Protein AF-A0A3C0CVI7-F1 (afdb_monomer_lite)

Secondary structure (DSSP, 8-state):
---TT---SB-TTT--B-S-EETTEE----SHHHHHHHHHHHHHHHHHHHHHTS----------------

pLDDT: mean 76.87, std 18.39, range [40.44, 96.38]

Foldseek 3Di:
DDPPPPAAQADPPVRAGFDDADPVGTRNDRCPVVVVVVVVVVVVVVVVVVCVVPPDDDPDDDDDPPPPDD

Structure (mmCIF, N/CA/C/O backbone):
data_AF-A0A3C0CVI7-F1
#
_entry.id   AF-A0A3C0CVI7-F1
#
loop_
_atom_site.group_PDB
_atom_site.id
_atom_site.type_symbol
_atom_site.label_atom_id
_atom_site.label_alt_id
_atom_site.label_comp_id
_atom_site.label_asym_id
_atom_site.label_entity_id
_atom_site.label_seq_id
_atom_site.pdbx_PDB_ins_code
_atom_site.Cartn_x
_atom_site.Cartn_y
_atom_site.Cartn_z
_atom_site.occupancy
_atom_site.B_iso_or_equiv
_atom_site.auth_seq_id
_atom_site.auth_comp_id
_atom_site.auth_asym_id
_atom_site.auth_atom_id
_atom_site.pdbx_PDB_model_num
ATOM 1 N N . GLY A 1 1 ? 19.533 -6.508 -3.020 1.00 65.00 1 GLY A N 1
ATOM 2 C CA . GLY A 1 1 ? 18.748 -6.964 -4.182 1.00 65.00 1 GLY A CA 1
ATOM 3 C C . GLY A 1 1 ? 19.244 -6.265 -5.429 1.00 65.00 1 GLY A C 1
ATOM 4 O O . GLY A 1 1 ? 19.512 -5.076 -5.359 1.00 65.00 1 GLY A O 1
ATOM 5 N N . LYS A 1 2 ? 19.416 -6.987 -6.542 1.00 76.62 2 LYS A N 1
ATOM 6 C CA . LYS A 1 2 ? 19.673 -6.392 -7.864 1.00 76.62 2 LYS A CA 1
ATOM 7 C C . LYS A 1 2 ? 18.386 -6.496 -8.677 1.00 76.62 2 LYS A C 1
ATOM 9 O O . LYS A 1 2 ? 17.805 -7.579 -8.731 1.00 76.62 2 LYS A O 1
ATOM 14 N N . ASN A 1 3 ? 17.945 -5.398 -9.287 1.00 77.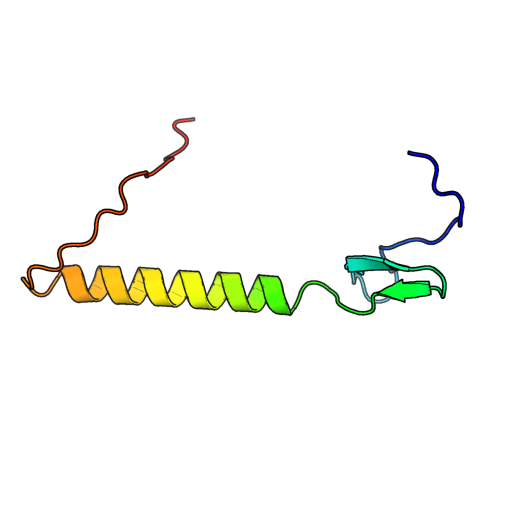94 3 ASN A N 1
ATOM 15 C CA . ASN A 1 3 ? 16.795 -5.401 -10.186 1.00 77.94 3 ASN A CA 1
ATOM 16 C C . ASN A 1 3 ? 17.161 -6.146 -11.478 1.00 77.94 3 ASN A C 1
ATOM 18 O O . ASN A 1 3 ? 17.563 -5.538 -12.461 1.00 77.94 3 ASN A O 1
ATOM 22 N N . ARG A 1 4 ? 17.066 -7.481 -11.458 1.00 82.31 4 ARG A N 1
ATOM 23 C CA . ARG A 1 4 ? 17.484 -8.355 -12.568 1.00 82.31 4 ARG A CA 1
ATOM 24 C C . ARG A 1 4 ? 16.725 -8.081 -13.871 1.00 82.31 4 ARG A C 1
ATOM 26 O O . ARG A 1 4 ? 17.203 -8.470 -14.927 1.00 82.31 4 ARG A O 1
ATOM 33 N N . ARG A 1 5 ? 15.547 -7.462 -13.782 1.00 82.62 5 ARG A N 1
ATOM 34 C CA . ARG A 1 5 ? 14.687 -7.155 -14.929 1.00 82.62 5 ARG A CA 1
ATOM 35 C C . ARG A 1 5 ? 14.746 -5.693 -15.354 1.00 82.62 5 ARG A C 1
ATOM 37 O O . ARG A 1 5 ? 14.136 -5.364 -16.356 1.00 82.62 5 ARG A O 1
ATOM 44 N N . GLU A 1 6 ? 15.425 -4.837 -14.589 1.00 84.88 6 GLU A N 1
ATOM 45 C CA . GLU A 1 6 ? 15.506 -3.392 -14.851 1.00 84.88 6 GLU A CA 1
ATOM 46 C C . GLU A 1 6 ? 14.126 -2.707 -14.967 1.00 84.88 6 GLU A C 1
ATOM 48 O O . GLU A 1 6 ? 13.988 -1.643 -15.560 1.00 84.88 6 GLU A O 1
ATOM 53 N N . ILE A 1 7 ? 13.091 -3.300 -14.356 1.00 86.06 7 ILE A N 1
ATOM 54 C CA . ILE A 1 7 ? 11.722 -2.771 -14.348 1.00 86.06 7 ILE A CA 1
ATOM 55 C C . ILE A 1 7 ? 11.524 -1.916 -13.101 1.00 86.06 7 ILE A C 1
ATOM 57 O O . ILE A 1 7 ? 11.785 -2.371 -11.983 1.00 86.06 7 ILE A O 1
ATOM 61 N N . TYR A 1 8 ? 11.042 -0.691 -13.290 1.00 87.69 8 TYR A N 1
ATOM 62 C CA . TYR A 1 8 ? 10.655 0.191 -12.197 1.00 87.69 8 TYR A CA 1
ATOM 63 C C . TYR A 1 8 ? 9.221 -0.093 -11.762 1.00 87.69 8 TYR A C 1
ATOM 65 O O . TYR A 1 8 ? 8.319 -0.244 -12.579 1.00 87.69 8 TYR A O 1
ATOM 73 N N . VAL A 1 9 ? 9.030 -0.157 -10.448 1.00 89.50 9 VAL A N 1
ATOM 74 C CA . VAL A 1 9 ? 7.713 -0.291 -9.813 1.00 89.50 9 VAL A CA 1
ATOM 75 C C . VAL A 1 9 ? 7.030 1.079 -9.687 1.00 89.50 9 VAL A C 1
ATOM 77 O O . VAL A 1 9 ? 5.811 1.182 -9.669 1.00 89.50 9 VAL A O 1
ATOM 80 N N . TYR A 1 10 ? 7.822 2.148 -9.639 1.00 90.44 10 TYR A N 1
ATOM 81 C CA . TYR A 1 10 ? 7.340 3.522 -9.626 1.00 90.44 10 TYR A CA 1
ATOM 82 C C . TYR A 1 10 ? 7.187 4.059 -11.051 1.00 90.44 10 TYR A C 1
ATOM 84 O O . TYR A 1 10 ? 8.126 3.970 -11.847 1.00 90.44 10 TYR A O 1
ATOM 92 N N . ASP A 1 11 ? 6.037 4.660 -11.347 1.00 89.44 11 ASP A N 1
ATOM 93 C CA . ASP A 1 11 ? 5.787 5.371 -12.597 1.00 89.44 11 ASP A CA 1
ATOM 94 C C . ASP A 1 11 ? 5.926 6.893 -12.386 1.00 89.44 11 ASP A C 1
ATOM 96 O O . ASP A 1 11 ? 5.098 7.512 -11.709 1.00 89.44 11 ASP A O 1
ATOM 100 N N . PRO A 1 12 ? 6.938 7.546 -12.986 1.00 89.56 12 PRO A N 1
ATOM 101 C CA . PRO A 1 12 ? 7.155 8.977 -12.816 1.00 89.56 12 PRO A CA 1
ATOM 102 C C . PRO A 1 12 ? 6.105 9.856 -13.510 1.00 89.56 12 PRO A C 1
ATOM 104 O O . PRO A 1 12 ? 6.045 11.046 -13.186 1.00 89.56 12 PRO A O 1
ATOM 107 N N . VAL A 1 13 ? 5.314 9.322 -14.448 1.00 92.56 13 VAL A N 1
ATOM 108 C CA . VAL A 1 13 ? 4.282 10.069 -15.183 1.00 92.56 13 VAL A CA 1
ATOM 109 C C . VAL A 1 13 ? 2.992 10.107 -14.378 1.00 92.56 13 VAL A C 1
ATOM 111 O O . VAL A 1 13 ? 2.535 11.190 -14.017 1.00 92.56 13 VAL A O 1
ATOM 114 N N . SER A 1 14 ? 2.435 8.939 -14.045 1.00 90.12 14 SER A N 1
ATOM 115 C CA . SER A 1 14 ? 1.211 8.859 -13.235 1.00 90.12 14 SER A CA 1
ATOM 116 C C . SER A 1 14 ? 1.445 9.156 -11.753 1.00 90.12 14 SER A C 1
ATOM 118 O O . SER A 1 14 ? 0.487 9.413 -11.031 1.00 90.12 14 SER A O 1
ATOM 120 N N . LYS A 1 15 ? 2.707 9.125 -11.296 1.00 89.44 15 LYS A N 1
ATOM 121 C CA . LYS A 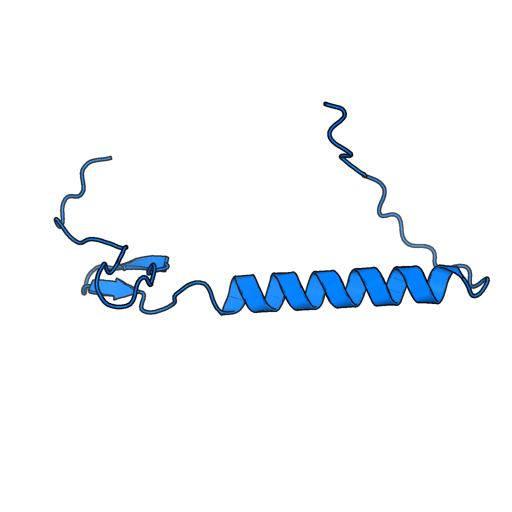1 15 ? 3.102 9.155 -9.876 1.00 89.44 15 LYS A CA 1
ATOM 122 C C . LYS A 1 15 ? 2.613 7.941 -9.077 1.00 89.44 15 LYS A C 1
ATOM 124 O O . LYS A 1 15 ? 2.729 7.947 -7.853 1.00 89.44 15 LYS A O 1
ATOM 129 N N . GLY A 1 16 ? 2.110 6.908 -9.754 1.00 86.88 16 GLY A N 1
ATOM 130 C CA . GLY A 1 16 ? 1.679 5.656 -9.147 1.00 86.88 16 GLY A CA 1
ATOM 131 C C . GLY A 1 16 ? 2.849 4.748 -8.770 1.00 86.88 16 GLY A C 1
ATOM 132 O O . GLY A 1 16 ? 3.940 4.820 -9.344 1.00 86.88 16 GLY A O 1
ATOM 133 N N . CYS A 1 17 ? 2.607 3.864 -7.806 1.00 90.00 17 CYS A N 1
ATOM 134 C CA . CYS A 1 17 ? 3.515 2.783 -7.444 1.00 90.00 17 CYS A CA 1
ATOM 135 C C . CYS A 1 17 ? 2.777 1.463 -7.611 1.00 90.00 17 CYS A C 1
ATOM 137 O O . CYS A 1 17 ? 1.734 1.263 -6.999 1.00 90.00 17 CYS A O 1
ATOM 139 N N . TYR A 1 18 ? 3.314 0.582 -8.440 1.00 90.50 18 TYR A N 1
ATOM 140 C CA . TYR A 1 18 ? 2.820 -0.775 -8.604 1.00 90.50 18 TYR A CA 1
ATOM 141 C C . TYR A 1 18 ? 3.145 -1.624 -7.367 1.00 90.50 18 TYR A C 1
ATOM 143 O O . TYR A 1 18 ? 4.033 -1.298 -6.583 1.00 90.50 18 TYR A O 1
ATOM 151 N N . ASP A 1 19 ? 2.420 -2.714 -7.169 1.00 88.50 19 ASP A N 1
ATOM 152 C CA . ASP A 1 19 ? 2.596 -3.554 -5.982 1.00 88.50 19 ASP A CA 1
ATOM 153 C C . ASP A 1 19 ? 3.831 -4.468 -6.107 1.00 88.50 19 ASP A C 1
ATOM 155 O O . ASP A 1 19 ? 4.664 -4.569 -5.207 1.00 88.50 19 ASP A O 1
ATOM 159 N N . ALA A 1 20 ? 4.007 -5.100 -7.271 1.00 85.94 20 ALA A N 1
ATOM 160 C CA . ALA A 1 20 ? 5.056 -6.097 -7.472 1.00 85.94 20 ALA A CA 1
ATOM 161 C C . ALA A 1 20 ? 5.546 -6.190 -8.922 1.00 85.94 20 ALA A C 1
ATOM 163 O O . ALA A 1 20 ? 4.865 -5.786 -9.864 1.00 85.94 20 ALA A O 1
ATOM 164 N N . VAL A 1 21 ? 6.725 -6.796 -9.111 1.00 89.50 21 VAL A N 1
ATOM 165 C CA . VAL A 1 21 ? 7.232 -7.186 -10.436 1.00 89.50 21 VAL A CA 1
ATOM 166 C C . VAL A 1 21 ? 6.989 -8.687 -10.652 1.00 89.50 21 VAL A C 1
ATOM 168 O O . VAL A 1 21 ? 7.579 -9.532 -9.976 1.00 89.50 21 VAL A O 1
ATOM 171 N N . CYS A 1 22 ? 6.167 -9.027 -11.636 1.00 86.88 22 CYS A N 1
ATOM 172 C CA . CYS A 1 22 ? 5.772 -10.375 -12.046 1.00 86.88 22 CYS A CA 1
ATOM 173 C C . CYS A 1 22 ? 6.537 -10.835 -13.299 1.00 86.88 22 CYS A C 1
ATOM 175 O O . CYS A 1 22 ? 7.187 -10.039 -13.975 1.00 86.88 22 CYS A O 1
ATOM 177 N N . GLU A 1 23 ? 6.502 -12.134 -13.61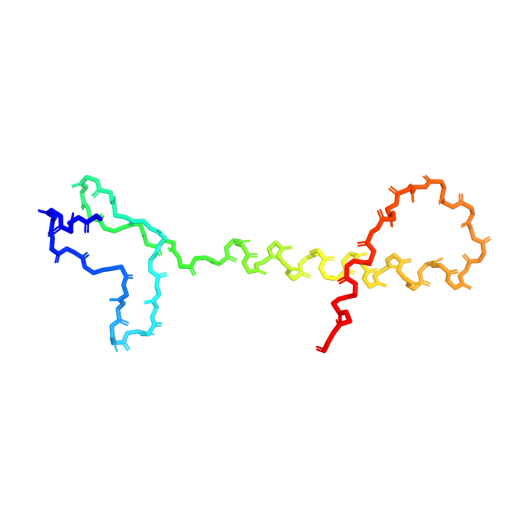3 1.00 86.06 23 GLU A N 1
ATOM 178 C CA . GLU A 1 23 ? 7.214 -12.716 -14.770 1.00 86.06 23 GLU A CA 1
ATOM 179 C C . GLU A 1 23 ? 6.943 -11.963 -16.082 1.00 86.06 23 GLU A C 1
ATOM 181 O O . GLU A 1 23 ? 7.872 -11.701 -16.842 1.00 86.06 23 GLU A O 1
ATOM 186 N N . HIS A 1 24 ? 5.698 -11.532 -16.288 1.00 86.25 24 HIS A N 1
ATOM 187 C CA . HIS A 1 24 ? 5.245 -10.867 -17.509 1.00 86.25 24 HIS A CA 1
ATOM 188 C C . HIS A 1 24 ? 5.130 -9.334 -17.402 1.00 86.25 24 HIS A C 1
ATOM 190 O O . HIS A 1 24 ? 4.552 -8.716 -18.291 1.00 86.25 24 HIS A O 1
ATOM 196 N N . GLY A 1 25 ? 5.647 -8.699 -16.341 1.00 86.62 25 GLY A N 1
ATOM 197 C CA . GLY A 1 25 ? 5.568 -7.240 -16.176 1.00 86.62 25 GLY A CA 1
ATOM 198 C C . GLY A 1 25 ? 5.349 -6.793 -14.733 1.00 86.62 25 GLY A C 1
ATOM 199 O O . GLY A 1 25 ? 5.798 -7.453 -13.804 1.00 86.62 25 GLY A O 1
ATOM 200 N N . VAL A 1 26 ? 4.676 -5.661 -14.532 1.00 88.94 26 VAL A N 1
ATOM 201 C CA . VAL A 1 26 ? 4.309 -5.155 -13.197 1.00 88.94 26 VAL A CA 1
ATOM 202 C C . VAL A 1 26 ? 2.875 -5.543 -12.837 1.00 88.94 26 VAL A C 1
ATOM 204 O O . VAL A 1 26 ? 2.000 -5.574 -13.701 1.00 88.94 26 VAL A O 1
ATOM 207 N N . ASN A 1 27 ? 2.628 -5.827 -11.559 1.00 89.06 27 ASN A N 1
ATOM 208 C CA . ASN A 1 27 ? 1.279 -5.908 -11.014 1.00 89.06 27 ASN A CA 1
ATOM 209 C C . ASN A 1 27 ? 0.668 -4.503 -11.033 1.00 89.06 27 ASN A C 1
ATOM 211 O O . ASN A 1 27 ? 1.151 -3.617 -10.337 1.00 89.06 27 ASN A O 1
ATOM 215 N N . LEU A 1 28 ? -0.395 -4.307 -11.813 1.00 87.69 28 LEU A N 1
ATOM 216 C CA . LEU A 1 28 ? -1.043 -3.004 -11.973 1.00 87.69 28 LEU A CA 1
ATOM 217 C C . LEU A 1 28 ? -1.773 -2.516 -10.715 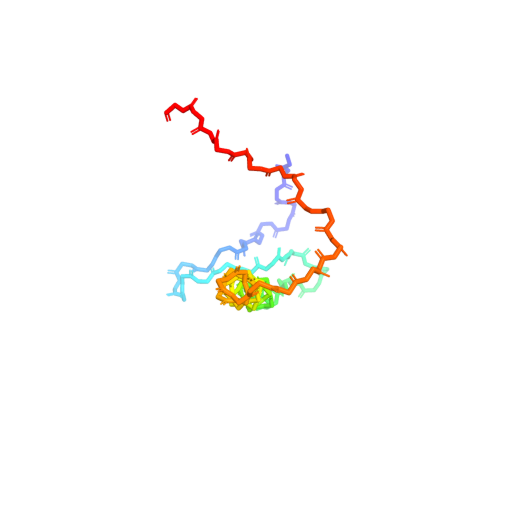1.00 87.69 28 LEU A C 1
ATOM 219 O O . LEU A 1 28 ? -2.201 -1.364 -10.687 1.00 87.69 28 LEU A O 1
ATOM 223 N N . ASN A 1 29 ? -1.923 -3.356 -9.686 1.00 87.75 29 ASN A N 1
ATOM 224 C CA . ASN A 1 29 ? -2.439 -2.913 -8.398 1.00 87.75 29 ASN A CA 1
ATOM 225 C C . ASN A 1 29 ? -1.513 -1.837 -7.807 1.00 87.75 29 ASN A C 1
ATOM 227 O O . ASN A 1 29 ? -0.303 -2.038 -7.732 1.00 87.75 29 ASN A O 1
ATOM 231 N N . GLN A 1 30 ? -2.089 -0.707 -7.392 1.00 87.00 30 GLN A N 1
ATOM 232 C CA . GLN A 1 30 ? -1.373 0.432 -6.803 1.00 87.00 30 GLN A CA 1
ATOM 233 C C . GLN A 1 30 ? -1.668 0.601 -5.305 1.00 87.00 30 GLN A C 1
ATOM 235 O O . GLN A 1 30 ? -1.633 1.708 -4.774 1.00 87.00 30 GLN A O 1
ATOM 240 N N . GLY A 1 31 ? -2.026 -0.493 -4.624 1.00 86.19 31 GLY A N 1
ATOM 241 C CA . GLY A 1 31 ? -2.350 -0.474 -3.196 1.00 86.19 31 GLY A CA 1
ATOM 242 C C . GLY A 1 31 ? -3.742 0.082 -2.878 1.00 86.19 31 GLY A C 1
ATOM 243 O O . GLY A 1 31 ? -4.000 0.484 -1.749 1.00 86.19 31 GLY A O 1
ATOM 244 N N . ALA A 1 32 ? -4.667 0.094 -3.844 1.00 88.50 32 ALA A N 1
ATOM 245 C CA . ALA A 1 32 ? -6.033 0.571 -3.607 1.00 88.50 32 ALA A CA 1
ATOM 246 C C . ALA A 1 32 ? -6.747 -0.254 -2.518 1.00 88.50 32 ALA A C 1
ATOM 248 O O . ALA A 1 32 ? -7.455 0.292 -1.676 1.00 88.50 32 ALA A O 1
ATOM 249 N N . GLU A 1 33 ? -6.518 -1.567 -2.503 1.00 89.12 33 GLU A N 1
ATOM 250 C CA . GLU A 1 33 ? -7.109 -2.494 -1.534 1.00 89.12 33 GLU A CA 1
ATOM 251 C C . GLU A 1 33 ? -6.626 -2.242 -0.099 1.00 89.12 33 GLU A C 1
ATOM 253 O O . GLU A 1 33 ? -7.436 -2.218 0.831 1.00 89.12 33 GLU A O 1
ATOM 258 N N . SER A 1 34 ? -5.325 -2.002 0.095 1.00 88.00 34 SER A N 1
ATOM 259 C CA . SER A 1 34 ? -4.768 -1.703 1.418 1.00 88.00 34 SER A CA 1
ATOM 260 C C . SER A 1 34 ? -5.194 -0.319 1.906 1.00 88.00 34 SER A C 1
ATOM 262 O O . SER A 1 34 ? -5.509 -0.173 3.086 1.00 88.00 34 SER A O 1
ATOM 264 N N . CYS A 1 35 ? -5.306 0.672 1.012 1.0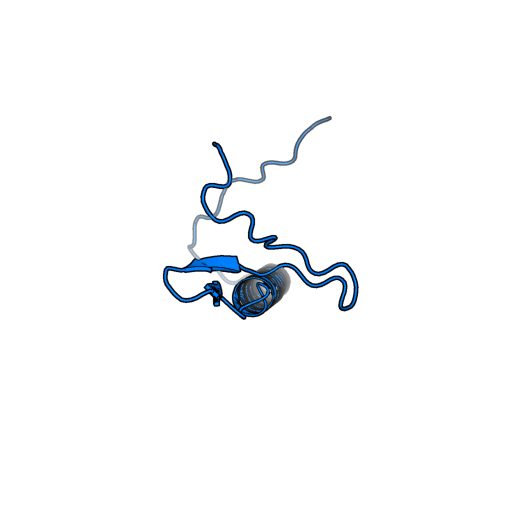0 91.00 35 CYS A N 1
ATOM 265 C CA . CYS A 1 35 ? -5.887 1.974 1.342 1.00 91.00 35 CYS A CA 1
ATOM 266 C C . CYS A 1 35 ? -7.349 1.856 1.793 1.00 91.00 35 CYS A C 1
ATOM 268 O O . CYS A 1 35 ? -7.717 2.426 2.818 1.00 91.00 35 CYS A O 1
ATOM 270 N N . ILE A 1 36 ? -8.181 1.099 1.069 1.00 94.56 36 ILE A N 1
ATOM 271 C CA . ILE A 1 36 ? -9.582 0.875 1.456 1.00 94.56 36 ILE A CA 1
ATOM 272 C C . ILE A 1 36 ? -9.656 0.144 2.799 1.00 94.56 36 ILE A C 1
ATOM 274 O O . ILE A 1 36 ? -10.406 0.562 3.674 1.00 94.56 36 ILE A O 1
ATOM 278 N N . SER A 1 37 ? -8.853 -0.904 2.990 1.00 95.25 37 SER A N 1
ATOM 279 C CA . SER A 1 37 ? -8.812 -1.663 4.246 1.00 95.25 37 SER A CA 1
ATOM 280 C C . SER A 1 37 ? -8.424 -0.783 5.434 1.00 95.25 37 SER A C 1
ATOM 282 O O . SER A 1 37 ? -9.042 -0.872 6.491 1.00 95.25 37 SER A O 1
ATOM 284 N N . PHE A 1 38 ? -7.446 0.108 5.248 1.00 94.62 38 PHE A N 1
ATOM 285 C CA . PHE A 1 38 ? -7.048 1.081 6.261 1.00 94.62 38 PHE A CA 1
ATOM 286 C C . PHE A 1 38 ? -8.189 2.047 6.608 1.00 94.62 38 PHE A C 1
ATOM 288 O O . PHE A 1 38 ? -8.489 2.236 7.783 1.00 94.62 38 PHE A O 1
ATOM 295 N N . LEU A 1 39 ? -8.867 2.613 5.604 1.00 96.19 39 LEU A N 1
ATOM 296 C CA . LEU A 1 39 ? -9.995 3.525 5.823 1.00 96.19 39 LEU A CA 1
ATOM 297 C C . LEU A 1 39 ? -11.181 2.829 6.501 1.00 96.19 39 LEU A C 1
ATOM 299 O O . LEU A 1 39 ? -11.792 3.399 7.398 1.00 96.19 39 LEU A O 1
ATOM 303 N N . LEU A 1 40 ? -11.496 1.593 6.107 1.00 96.38 40 LEU A N 1
ATOM 304 C CA . LEU A 1 40 ? -12.550 0.803 6.745 1.00 96.38 40 LEU A CA 1
ATOM 305 C C . LEU A 1 40 ? -12.207 0.472 8.197 1.00 96.38 40 LEU A C 1
ATOM 307 O O . LEU A 1 40 ? -13.070 0.590 9.061 1.00 96.38 40 LEU A O 1
ATOM 311 N N . ALA A 1 41 ? -10.958 0.093 8.478 1.00 94.38 41 ALA A N 1
ATOM 312 C CA . ALA A 1 41 ? -10.504 -0.140 9.843 1.00 94.38 41 ALA A CA 1
ATOM 313 C C . ALA A 1 41 ? -10.591 1.141 10.686 1.00 94.38 41 ALA A C 1
ATOM 315 O O . ALA A 1 41 ? -11.075 1.086 11.811 1.00 94.38 41 ALA A O 1
ATOM 316 N N . GLN A 1 42 ? -10.195 2.289 10.130 1.00 95.19 42 GLN A N 1
ATOM 317 C CA . GLN A 1 42 ? -10.310 3.588 10.794 1.00 95.19 42 GLN A CA 1
ATOM 318 C C . GLN A 1 42 ? -11.769 3.920 11.142 1.00 95.19 42 GLN A C 1
ATOM 320 O O . GLN A 1 42 ? -12.058 4.245 12.289 1.00 95.19 42 GLN A O 1
ATOM 325 N N . LEU A 1 43 ? -12.696 3.770 10.190 1.00 93.94 43 LEU A N 1
ATOM 326 C CA . LEU A 1 43 ? -14.127 3.990 10.429 1.00 93.94 43 LEU A CA 1
ATOM 327 C C . LEU A 1 43 ? -14.699 3.015 11.465 1.00 93.94 43 LEU A C 1
ATOM 329 O O . LEU A 1 43 ? -15.494 3.419 12.305 1.00 93.94 43 LEU A O 1
ATOM 333 N N . ALA A 1 44 ? -14.284 1.747 11.432 1.00 93.69 44 ALA A N 1
ATOM 334 C CA . ALA A 1 44 ? -14.716 0.752 12.409 1.00 93.69 44 ALA A CA 1
ATOM 335 C C . ALA A 1 44 ? -14.203 1.073 13.822 1.00 93.69 44 ALA A C 1
ATOM 337 O O . ALA A 1 44 ? -14.928 0.888 14.795 1.00 93.69 44 ALA A O 1
ATOM 338 N N . ILE A 1 45 ? -12.968 1.572 13.944 1.00 90.06 45 ILE A N 1
ATOM 339 C CA . ILE A 1 45 ? -12.411 2.035 15.222 1.00 90.06 45 ILE A CA 1
ATOM 340 C C . ILE A 1 45 ? -13.196 3.251 15.730 1.00 90.06 45 ILE A C 1
ATOM 342 O O . ILE A 1 45 ? -13.595 3.264 16.890 1.00 90.06 45 ILE A O 1
ATOM 346 N N . GLU A 1 46 ? -13.478 4.230 14.867 1.00 91.19 46 GLU A N 1
ATOM 347 C CA . GLU A 1 46 ? -14.286 5.404 15.224 1.00 91.19 46 GLU A CA 1
ATOM 348 C C . GLU A 1 46 ? -15.706 5.016 15.659 1.00 91.19 46 GLU A C 1
ATOM 350 O O . GLU A 1 46 ? -16.203 5.519 16.664 1.00 91.19 46 GLU A O 1
ATOM 355 N N . GLU A 1 47 ? -16.351 4.082 14.956 1.00 88.69 47 GLU A N 1
ATOM 356 C CA . GLU A 1 47 ? -17.665 3.561 15.338 1.00 88.69 47 GLU A CA 1
ATOM 357 C C . GLU A 1 47 ? -17.613 2.898 16.722 1.00 88.69 47 GLU A C 1
ATOM 359 O O . GLU A 1 47 ? -18.441 3.201 17.583 1.00 88.69 47 GLU A O 1
ATOM 364 N N . LEU A 1 48 ? -16.606 2.059 16.982 1.00 85.00 48 LEU A N 1
ATOM 365 C CA . LEU A 1 48 ? -16.416 1.434 18.292 1.00 85.00 48 LEU A CA 1
ATOM 366 C C . LEU A 1 48 ? -16.192 2.464 19.406 1.00 85.00 48 LEU A C 1
ATOM 368 O O . LEU A 1 48 ? -16.750 2.288 20.488 1.00 85.00 48 LEU A O 1
ATOM 372 N N . ASP A 1 49 ? -15.438 3.533 19.153 1.00 79.06 49 ASP A N 1
ATOM 373 C CA . ASP A 1 49 ? -15.238 4.619 20.119 1.00 79.06 49 ASP A CA 1
ATOM 374 C C . ASP A 1 49 ? -16.557 5.362 20.403 1.00 79.06 49 ASP A C 1
ATOM 376 O O . ASP A 1 49 ? -16.892 5.597 21.563 1.00 79.06 49 ASP A O 1
ATOM 380 N N . THR A 1 50 ? -17.377 5.650 19.383 1.00 73.38 50 THR A N 1
ATOM 381 C CA . THR A 1 50 ? -18.695 6.291 19.591 1.00 73.38 50 THR A CA 1
ATOM 382 C C . THR A 1 50 ? -19.689 5.409 20.351 1.00 73.38 50 THR A C 1
ATOM 384 O O . THR A 1 50 ? -20.563 5.916 21.058 1.00 73.38 50 THR A O 1
ATOM 387 N N . LEU A 1 51 ? -19.560 4.083 20.240 1.00 65.00 51 LEU A N 1
ATOM 388 C CA . LEU A 1 51 ? -20.377 3.128 20.986 1.00 65.00 51 LEU A CA 1
ATOM 389 C C . LEU A 1 51 ? -19.904 2.948 22.438 1.00 65.00 51 LEU A C 1
ATOM 391 O O . LEU A 1 51 ? -20.693 2.481 23.256 1.00 65.00 51 LEU A O 1
ATOM 395 N N . GLN A 1 52 ? -18.671 3.340 22.787 1.00 56.84 52 GLN A N 1
ATOM 396 C CA . GLN A 1 52 ? -18.165 3.310 24.169 1.00 56.84 52 GLN A CA 1
ATOM 397 C C . GLN A 1 52 ? -18.741 4.432 25.052 1.00 56.84 52 GLN A C 1
ATOM 399 O O . GLN A 1 52 ? -18.758 4.287 26.276 1.00 56.84 52 GLN A O 1
ATOM 404 N N . ASP A 1 53 ? -19.282 5.504 24.461 1.00 54.19 53 ASP A N 1
ATOM 405 C CA . ASP A 1 53 ? -19.985 6.575 25.189 1.00 54.19 53 ASP A CA 1
ATOM 406 C C . ASP A 1 53 ? -21.405 6.165 25.636 1.00 54.19 53 ASP A C 1
ATOM 408 O O . ASP A 1 53 ? -22.026 6.812 26.487 1.00 54.19 53 ASP A O 1
ATOM 412 N N . ILE A 1 54 ? -21.919 5.050 25.109 1.00 55.81 54 ILE A N 1
ATOM 413 C CA . ILE A 1 54 ? -23.147 4.402 25.564 1.00 55.81 54 ILE A CA 1
ATOM 414 C C . ILE A 1 54 ? -22.703 3.207 26.404 1.00 55.81 54 ILE A C 1
ATOM 416 O O . ILE A 1 54 ? -22.111 2.275 25.884 1.00 55.81 54 ILE A O 1
ATOM 420 N N . ASN A 1 55 ? -22.961 3.236 27.709 1.00 47.97 55 ASN A N 1
ATOM 421 C CA . ASN A 1 55 ? -22.531 2.241 28.700 1.00 47.97 55 ASN A CA 1
ATOM 422 C C . ASN A 1 55 ? -23.036 0.802 28.397 1.00 47.97 55 ASN A C 1
ATOM 424 O O . ASN A 1 55 ? -23.951 0.301 29.054 1.00 47.97 55 ASN A O 1
ATOM 428 N N . VAL A 1 56 ? -22.465 0.140 27.389 1.00 50.50 56 VAL A N 1
ATOM 429 C CA . VAL A 1 56 ? -22.763 -1.228 26.955 1.00 50.50 56 VAL A CA 1
ATOM 430 C C . VAL A 1 56 ? -21.524 -2.082 27.232 1.00 50.50 56 VAL A C 1
ATOM 432 O O . VAL A 1 56 ? -20.429 -1.739 26.785 1.00 50.50 56 VAL A O 1
ATOM 435 N N . PRO A 1 57 ? -21.645 -3.203 27.967 1.00 45.88 57 PRO A N 1
ATOM 436 C CA . PRO A 1 57 ? -20.499 -4.026 28.315 1.00 45.88 57 PRO A CA 1
ATOM 437 C C . PRO A 1 57 ? -20.102 -4.869 27.102 1.00 45.88 57 PRO A C 1
ATOM 439 O O . PRO A 1 57 ? -20.582 -5.988 26.926 1.00 45.88 57 PRO A O 1
ATOM 442 N N . VAL A 1 58 ? -19.229 -4.339 26.246 1.00 52.22 58 VAL A N 1
ATOM 443 C CA . VAL A 1 58 ? -18.636 -5.124 25.161 1.00 52.22 58 VAL A CA 1
ATOM 444 C C . VAL A 1 58 ? -17.332 -5.726 25.672 1.00 52.22 58 VAL A C 1
ATOM 446 O O . VAL A 1 58 ? -16.295 -5.074 25.752 1.00 52.22 58 VAL A O 1
ATOM 449 N N . GLY A 1 59 ? -17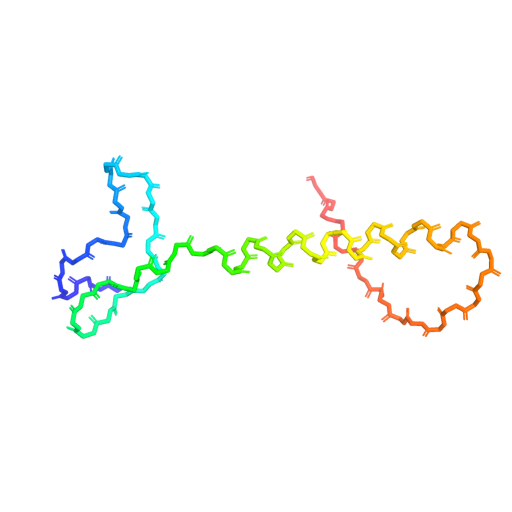.401 -6.995 26.073 1.00 48.56 59 GLY A N 1
ATOM 450 C CA . GLY A 1 59 ? -16.217 -7.807 26.316 1.00 48.56 59 GLY A CA 1
ATOM 451 C C . GLY A 1 59 ? -15.447 -7.990 25.010 1.00 48.56 59 GLY A C 1
ATOM 452 O O . GLY A 1 59 ? -15.864 -8.757 24.149 1.00 48.56 59 GLY A O 1
ATOM 453 N N . GLY A 1 60 ? -14.331 -7.282 24.868 1.00 42.12 60 GLY A N 1
ATOM 454 C CA . GLY A 1 60 ? -13.446 -7.383 23.714 1.00 42.12 60 GLY A CA 1
ATOM 455 C C . GLY A 1 60 ? -12.124 -6.693 24.008 1.00 42.12 60 GLY A C 1
ATOM 456 O O . GLY A 1 60 ? -12.024 -5.473 23.998 1.00 42.12 60 GLY A O 1
ATOM 457 N N . VAL A 1 61 ? -11.118 -7.493 24.337 1.00 48.53 61 VAL A N 1
ATOM 458 C CA . VAL A 1 61 ? -9.769 -7.056 24.688 1.00 48.53 61 VAL A CA 1
ATOM 459 C C . VAL A 1 61 ? -9.045 -6.613 23.414 1.00 48.53 61 VAL A C 1
ATOM 461 O O . VAL A 1 61 ? -8.593 -7.459 22.654 1.00 48.53 61 VAL A O 1
ATOM 464 N N . TYR A 1 62 ? -8.897 -5.307 23.201 1.00 46.94 62 TYR A N 1
ATOM 465 C CA . TYR A 1 62 ? -7.839 -4.747 22.353 1.00 46.94 62 TYR A CA 1
ATOM 466 C C . TYR A 1 62 ? -7.100 -3.679 23.153 1.00 46.94 62 TYR A C 1
ATOM 468 O O . TYR A 1 62 ? -7.355 -2.481 23.064 1.00 46.94 62 TYR A O 1
ATOM 476 N N . ASN A 1 63 ? -6.206 -4.156 24.013 1.00 49.75 63 ASN A N 1
ATOM 477 C CA . ASN A 1 63 ? -5.150 -3.339 24.577 1.00 49.75 63 ASN A CA 1
ATOM 478 C C . ASN A 1 63 ? -3.939 -3.479 23.657 1.00 49.75 63 ASN A C 1
ATOM 480 O O . ASN A 1 63 ? -3.461 -4.593 23.492 1.00 49.75 63 ASN A O 1
ATOM 484 N N . GLU A 1 64 ? -3.509 -2.371 23.057 1.00 49.09 64 GLU A N 1
ATOM 485 C CA . GLU A 1 64 ? -2.103 -1.959 22.945 1.00 49.09 64 GLU A CA 1
ATOM 486 C C . GLU A 1 64 ? -2.048 -0.627 22.184 1.00 49.09 64 GLU A C 1
ATOM 488 O O . GLU A 1 64 ? -1.839 -0.548 20.975 1.00 49.09 64 GLU A O 1
ATOM 493 N N . ARG A 1 65 ? -2.256 0.469 22.925 1.00 46.84 65 ARG A N 1
ATOM 494 C CA . ARG A 1 65 ? -1.800 1.784 22.472 1.00 46.84 65 ARG A CA 1
ATOM 495 C C . ARG A 1 65 ? -0.271 1.770 22.502 1.00 46.84 65 ARG A C 1
ATOM 497 O O . ARG A 1 65 ? 0.314 2.124 23.523 1.00 46.84 65 ARG A O 1
ATOM 504 N N . CYS A 1 66 ? 0.375 1.451 21.385 1.00 47.06 66 CYS A N 1
ATOM 505 C CA . CYS A 1 66 ? 1.703 1.993 21.099 1.00 47.06 66 CYS A CA 1
ATOM 506 C C . CYS A 1 66 ? 1.525 3.486 20.794 1.00 47.06 66 CYS A C 1
ATOM 508 O O . CYS A 1 66 ? 1.527 3.923 19.649 1.00 47.06 66 CYS A O 1
ATOM 510 N N . ARG A 1 67 ? 1.259 4.275 21.843 1.00 50.62 67 ARG A N 1
ATOM 511 C CA . ARG A 1 67 ? 1.594 5.695 21.817 1.00 50.62 67 ARG A CA 1
ATOM 512 C C . ARG A 1 67 ? 3.109 5.716 21.882 1.00 50.62 67 ARG A C 1
ATOM 514 O O . ARG A 1 67 ? 3.668 5.479 22.952 1.00 50.62 67 ARG A O 1
ATOM 521 N N . ASP A 1 68 ? 3.738 5.938 20.739 1.00 42.28 68 ASP A N 1
ATOM 522 C CA . ASP A 1 68 ? 5.129 6.353 20.687 1.00 42.28 68 ASP A CA 1
ATOM 523 C C . ASP A 1 68 ? 5.240 7.622 21.543 1.00 42.28 68 ASP A C 1
ATOM 525 O O . ASP A 1 68 ? 4.751 8.695 21.188 1.00 42.28 68 ASP A O 1
ATOM 529 N N . ASN A 1 69 ? 5.770 7.456 22.754 1.00 44.25 69 ASN A N 1
ATOM 530 C CA . ASN A 1 69 ? 6.362 8.551 23.495 1.00 44.25 69 ASN A CA 1
ATOM 531 C C . ASN A 1 69 ? 7.720 8.797 22.842 1.00 44.25 69 ASN A C 1
ATOM 533 O O . ASN A 1 69 ? 8.671 8.101 23.189 1.00 44.25 69 ASN A O 1
ATOM 537 N N . GLU A 1 70 ? 7.762 9.746 21.910 1.00 40.44 70 GLU A N 1
ATOM 538 C CA . GLU A 1 70 ? 8.841 10.729 21.713 1.00 40.44 70 GLU A CA 1
ATOM 539 C C . GLU A 1 70 ? 8.393 11.825 20.736 1.00 40.44 70 GLU A C 1
ATOM 541 O O . GLU A 1 70 ? 8.073 11.514 19.567 1.00 40.44 70 GLU A O 1
#

Sequence (70 aa):
GKNRREIYVYDPVSKGCYDAVCEHGVNLNQGAESCISFLLAQLAIEELDTLQDINVPVGGVYNERCRDNE

Radius of gyration: 19.94 Å; chains: 1; bounding box: 43×23×46 Å